Protein AF-A0A2G7LVW7-F1 (afdb_monomer_lite)

Radius of gyration: 12.94 Å; chains: 1; bounding box: 30×23×40 Å

Structure (mmCIF, N/CA/C/O backbone):
data_AF-A0A2G7LVW7-F1
#
_entry.id   AF-A0A2G7LVW7-F1
#
loop_
_atom_site.group_PDB
_atom_site.id
_atom_site.type_symbol
_atom_site.label_atom_id
_atom_site.label_alt_id
_atom_site.label_comp_id
_atom_site.label_asym_id
_atom_site.label_entity_id
_atom_site.label_seq_id
_atom_site.pdbx_PDB_ins_code
_atom_site.Cartn_x
_atom_site.Cartn_y
_atom_site.Cartn_z
_atom_site.occupancy
_atom_site.B_iso_or_equiv
_atom_site.auth_seq_id
_atom_site.auth_comp_id
_atom_site.auth_asym_id
_atom_site.auth_atom_id
_atom_site.pdbx_PDB_model_num
ATOM 1 N N . MET A 1 1 ? -13.945 -2.114 -4.830 1.00 80.00 1 MET A N 1
ATOM 2 C CA . MET A 1 1 ? -12.692 -1.388 -4.543 1.00 80.00 1 MET A CA 1
ATOM 3 C C . MET A 1 1 ? -12.065 -1.001 -5.867 1.00 80.00 1 MET A C 1
ATOM 5 O O . MET A 1 1 ? -11.869 -1.879 -6.699 1.00 80.00 1 MET A O 1
ATOM 9 N N . LYS A 1 2 ? -11.819 0.289 -6.087 1.00 88.88 2 LYS A N 1
ATOM 10 C CA . LYS A 1 2 ? -11.123 0.793 -7.274 1.00 88.88 2 LYS A CA 1
ATOM 11 C C . LYS A 1 2 ? -9.622 0.751 -7.001 1.00 88.88 2 LYS A C 1
ATOM 13 O O . LYS A 1 2 ? -9.189 1.180 -5.935 1.00 88.88 2 LYS A O 1
ATOM 18 N N . VAL A 1 3 ? -8.851 0.192 -7.929 1.00 89.06 3 VAL A N 1
ATOM 19 C CA . VAL A 1 3 ? -7.388 0.104 -7.829 1.00 89.06 3 VAL A CA 1
ATOM 20 C C . VAL A 1 3 ? -6.783 1.088 -8.816 1.00 89.06 3 VAL A C 1
ATOM 22 O O . VAL A 1 3 ? -7.240 1.175 -9.955 1.00 89.06 3 VAL A O 1
ATOM 25 N N . GLY A 1 4 ? -5.783 1.838 -8.375 1.00 88.69 4 GLY A N 1
ATOM 26 C CA . GLY A 1 4 ? -5.114 2.836 -9.190 1.00 88.69 4 GLY A CA 1
ATOM 27 C C . GLY A 1 4 ? -3.628 2.951 -8.890 1.00 88.69 4 GLY A C 1
ATOM 28 O O . GLY A 1 4 ? -3.048 2.198 -8.101 1.00 88.69 4 GLY A O 1
ATOM 29 N N . HIS A 1 5 ? -3.025 3.925 -9.557 1.00 88.06 5 HIS A N 1
ATOM 30 C CA . HIS A 1 5 ? -1.611 4.244 -9.472 1.00 88.06 5 HIS A CA 1
ATOM 31 C C . HIS A 1 5 ? -1.484 5.737 -9.181 1.00 88.06 5 HIS A C 1
ATOM 33 O O . HIS A 1 5 ? -2.213 6.548 -9.753 1.00 88.06 5 HIS A O 1
ATOM 39 N N . ALA A 1 6 ? -0.563 6.099 -8.298 1.00 88.94 6 ALA A N 1
ATOM 40 C CA . ALA A 1 6 ? -0.222 7.483 -8.010 1.00 88.94 6 ALA A CA 1
ATOM 41 C C . ALA A 1 6 ? 1.296 7.652 -7.955 1.00 88.94 6 ALA A C 1
ATOM 43 O O . ALA A 1 6 ? 2.038 6.716 -7.648 1.00 88.94 6 ALA A O 1
ATOM 44 N N . SER A 1 7 ? 1.756 8.866 -8.225 1.00 88.38 7 SER A N 1
ATOM 45 C CA . SER A 1 7 ? 3.145 9.276 -8.043 1.00 88.38 7 SER A CA 1
ATOM 46 C C . SER A 1 7 ? 3.208 10.527 -7.176 1.00 88.38 7 SER A C 1
ATOM 48 O O . SER A 1 7 ? 2.312 11.365 -7.237 1.00 88.38 7 SER A O 1
ATOM 50 N N . SER A 1 8 ? 4.264 10.657 -6.383 1.00 88.06 8 SER A N 1
ATOM 51 C CA . SER A 1 8 ? 4.533 11.832 -5.550 1.00 88.06 8 SER A CA 1
ATOM 52 C C . SER A 1 8 ? 5.939 12.358 -5.820 1.00 88.06 8 SER A C 1
ATOM 54 O O . SER A 1 8 ? 6.795 11.617 -6.290 1.00 88.06 8 SER A O 1
ATOM 56 N N . SER A 1 9 ? 6.203 13.619 -5.484 1.00 86.62 9 SER A N 1
ATOM 57 C CA . SER A 1 9 ? 7.565 14.170 -5.442 1.00 86.62 9 SER A CA 1
ATOM 58 C C . SER A 1 9 ? 8.382 13.590 -4.278 1.00 86.62 9 SER A C 1
ATOM 60 O O . SER A 1 9 ? 9.611 13.615 -4.299 1.00 86.62 9 SER A O 1
ATOM 62 N N . GLU A 1 10 ? 7.713 13.036 -3.262 1.00 87.50 10 GLU A N 1
ATOM 63 C CA . GLU A 1 10 ? 8.352 12.402 -2.111 1.00 87.50 10 GLU A CA 1
ATOM 64 C C . GLU A 1 10 ? 8.521 10.891 -2.303 1.00 87.50 10 GLU A C 1
ATOM 66 O O . GLU A 1 10 ? 7.573 10.147 -2.585 1.00 87.50 10 GLU A O 1
ATOM 71 N N . SER A 1 11 ? 9.750 10.421 -2.075 1.00 88.69 11 SER A N 1
ATOM 72 C CA . SER A 1 11 ? 10.100 9.004 -2.163 1.00 88.69 11 SER A CA 1
ATOM 73 C C . SER A 1 11 ? 9.993 8.303 -0.810 1.00 88.69 11 SER A C 1
ATOM 75 O O . SER A 1 11 ? 10.643 8.696 0.160 1.00 88.69 11 SER A O 1
ATOM 77 N N . LYS A 1 12 ? 9.252 7.194 -0.767 1.00 92.31 12 LYS A N 1
ATOM 78 C CA . LYS A 1 12 ? 9.148 6.295 0.393 1.00 92.31 12 LYS A CA 1
ATOM 79 C C . LYS A 1 12 ? 9.722 4.921 0.063 1.00 92.31 12 LYS A C 1
ATOM 81 O O . LYS A 1 12 ? 10.005 4.609 -1.090 1.00 92.31 12 LYS A O 1
ATOM 86 N N . ARG A 1 13 ? 9.950 4.085 1.077 1.00 92.56 13 ARG A N 1
ATOM 87 C CA . ARG A 1 13 ? 10.387 2.699 0.849 1.00 92.56 13 ARG A CA 1
ATOM 88 C C . ARG A 1 13 ? 9.212 1.868 0.340 1.00 92.56 13 ARG A C 1
ATOM 90 O O . ARG A 1 13 ? 8.136 1.911 0.928 1.00 92.56 13 ARG A O 1
ATOM 97 N N . CYS A 1 14 ? 9.435 1.110 -0.728 1.00 90.44 14 CYS A N 1
ATOM 98 C CA . CYS A 1 14 ? 8.473 0.160 -1.263 1.00 90.44 14 CYS A CA 1
ATOM 99 C C . CYS A 1 14 ? 8.111 -0.882 -0.201 1.00 90.44 14 CYS A C 1
ATOM 101 O O . CYS A 1 14 ? 9.000 -1.473 0.412 1.00 90.44 14 CYS A O 1
ATOM 103 N N . ALA A 1 15 ? 6.816 -1.146 -0.035 1.00 89.25 15 ALA A N 1
ATOM 104 C CA . ALA A 1 15 ? 6.309 -2.109 0.939 1.00 89.25 15 ALA A CA 1
ATOM 105 C C . ALA A 1 15 ? 6.711 -3.567 0.636 1.00 89.25 15 ALA A C 1
ATOM 107 O O . ALA A 1 15 ? 6.654 -4.408 1.527 1.00 89.25 15 ALA A O 1
ATOM 108 N N . VAL A 1 16 ? 7.125 -3.864 -0.603 1.00 90.25 16 VAL A N 1
ATOM 109 C CA . VAL A 1 16 ? 7.489 -5.218 -1.051 1.00 90.25 16 VAL A CA 1
ATOM 110 C C . VAL A 1 16 ? 9.003 -5.425 -1.053 1.00 90.25 16 VAL A C 1
ATOM 112 O O . VAL A 1 16 ? 9.495 -6.380 -0.464 1.00 90.25 16 VAL A O 1
ATOM 115 N N . CYS A 1 17 ? 9.759 -4.541 -1.712 1.00 89.50 17 CYS A N 1
ATOM 116 C CA . CYS A 1 17 ? 11.200 -4.730 -1.930 1.00 89.50 17 CYS A CA 1
ATOM 117 C C . CYS A 1 17 ? 12.095 -3.757 -1.145 1.00 89.50 17 CYS A C 1
ATOM 119 O O . CYS A 1 17 ? 13.315 -3.814 -1.269 1.00 89.50 17 CYS A O 1
ATOM 121 N N . GLY A 1 18 ? 11.519 -2.820 -0.384 1.00 88.75 18 GLY A N 1
ATOM 122 C CA . GLY A 1 18 ? 12.257 -1.860 0.446 1.00 88.75 18 GLY A CA 1
ATOM 123 C C . GLY A 1 18 ? 13.000 -0.748 -0.308 1.00 88.75 18 GLY A C 1
ATOM 124 O O . GLY A 1 18 ? 13.434 0.218 0.324 1.00 88.75 18 GLY A O 1
ATOM 125 N N . LYS A 1 19 ? 13.122 -0.830 -1.642 1.00 89.75 19 LYS A N 1
ATOM 126 C CA . LYS A 1 19 ? 13.740 0.214 -2.478 1.00 89.75 19 LYS A CA 1
ATOM 127 C C . LYS A 1 19 ? 12.971 1.531 -2.366 1.00 89.75 19 LYS A C 1
ATOM 129 O O . LYS A 1 19 ? 11.752 1.527 -2.201 1.00 89.75 19 LYS A O 1
ATOM 134 N N . LYS A 1 20 ? 13.669 2.666 -2.469 1.00 92.00 20 LYS A N 1
ATOM 135 C CA . LYS A 1 20 ? 13.003 3.973 -2.563 1.00 92.00 20 LYS A CA 1
ATOM 136 C C . LYS A 1 20 ? 12.176 4.030 -3.849 1.00 92.00 20 LYS A C 1
ATOM 138 O O . LYS A 1 20 ? 12.669 3.682 -4.916 1.00 92.00 20 LYS A O 1
ATOM 143 N N . THR A 1 21 ? 10.929 4.459 -3.725 1.00 90.81 21 THR A N 1
ATOM 144 C CA . THR A 1 21 ? 9.983 4.643 -4.821 1.00 90.81 21 THR A CA 1
ATOM 145 C C . THR A 1 21 ? 9.167 5.898 -4.572 1.00 90.81 21 THR A C 1
ATOM 147 O O . THR A 1 21 ? 8.809 6.207 -3.434 1.00 90.81 21 THR A O 1
ATOM 150 N N . ALA A 1 22 ? 8.868 6.608 -5.649 1.00 92.44 22 ALA A N 1
ATOM 151 C CA . ALA A 1 22 ? 7.934 7.722 -5.653 1.00 92.44 22 ALA A CA 1
ATOM 152 C C . ALA A 1 22 ? 6.557 7.297 -6.203 1.00 92.44 22 ALA A C 1
ATOM 154 O O . ALA A 1 22 ? 5.677 8.132 -6.388 1.00 92.44 22 ALA A O 1
ATOM 155 N N . HIS A 1 23 ? 6.377 5.997 -6.462 1.00 91.44 23 HIS A N 1
ATOM 156 C CA . HIS A 1 23 ? 5.159 5.394 -6.992 1.00 91.44 23 HIS A CA 1
ATOM 157 C C . HIS A 1 23 ? 4.383 4.642 -5.910 1.00 91.44 23 HIS A C 1
ATOM 159 O O . HIS A 1 23 ? 4.958 4.056 -4.986 1.00 91.44 23 HIS A O 1
ATOM 165 N N . TYR A 1 24 ? 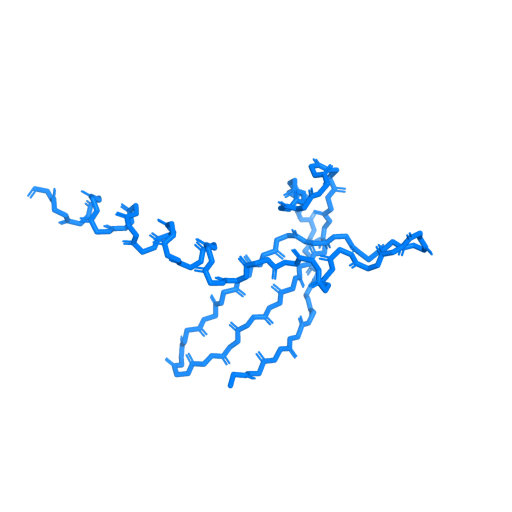3.062 4.644 -6.059 1.00 91.75 24 TYR A N 1
ATOM 166 C CA . TYR A 1 24 ? 2.118 4.136 -5.078 1.00 91.75 24 TYR A CA 1
ATOM 167 C C . TYR A 1 24 ? 0.982 3.387 -5.769 1.00 91.75 24 TYR A C 1
ATOM 169 O O . TYR A 1 24 ? 0.387 3.889 -6.722 1.00 91.75 24 TYR A O 1
ATOM 177 N N . LYS A 1 25 ? 0.626 2.223 -5.222 1.00 91.25 25 LYS A N 1
ATOM 178 C CA . LYS A 1 25 ? -0.632 1.544 -5.527 1.00 91.25 25 LYS A CA 1
ATOM 179 C C . LYS A 1 25 ? -1.723 2.119 -4.640 1.00 91.25 25 LYS A C 1
ATOM 181 O O . LYS A 1 25 ? -1.543 2.211 -3.422 1.00 91.25 25 LYS A O 1
ATOM 186 N N . THR A 1 26 ? -2.829 2.528 -5.244 1.00 91.50 26 THR A N 1
ATOM 187 C CA . THR A 1 26 ? -3.955 3.134 -4.534 1.00 91.50 26 THR A CA 1
ATOM 188 C C . THR A 1 26 ? -5.155 2.204 -4.542 1.00 91.50 26 THR A C 1
ATOM 190 O O . THR A 1 26 ? -5.429 1.523 -5.529 1.00 91.50 26 THR A O 1
ATOM 1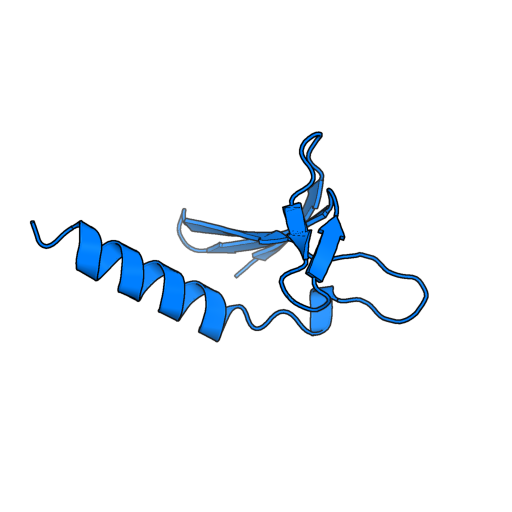93 N N . TYR A 1 27 ? -5.858 2.162 -3.417 1.00 91.00 27 TYR A N 1
ATOM 194 C CA . TYR A 1 27 ? -7.079 1.394 -3.232 1.00 91.00 27 TYR A CA 1
ATOM 195 C C . TYR A 1 27 ? -8.145 2.315 -2.665 1.00 91.00 27 TYR A C 1
ATOM 197 O O . TYR A 1 27 ? -7.953 2.885 -1.596 1.00 91.00 27 TYR A O 1
ATOM 205 N N . GLU A 1 28 ? -9.254 2.454 -3.376 1.00 91.75 28 GLU A N 1
ATOM 206 C CA . GLU A 1 28 ? -10.337 3.362 -3.015 1.00 91.75 28 GLU A CA 1
ATOM 207 C C . GLU A 1 28 ? -11.646 2.587 -2.827 1.00 91.75 28 GLU A C 1
ATOM 209 O O . GLU A 1 28 ? -12.065 1.792 -3.685 1.00 91.75 28 GLU A O 1
ATOM 214 N N . GLN A 1 29 ? -12.284 2.786 -1.674 1.00 89.69 29 GLN A N 1
ATOM 215 C CA . GLN A 1 29 ? -13.598 2.237 -1.351 1.00 89.69 29 GLN A CA 1
ATOM 216 C C . GLN A 1 29 ? -14.268 3.070 -0.255 1.00 89.69 29 GLN A C 1
ATOM 218 O O . GLN A 1 29 ? -13.652 3.307 0.778 1.00 89.69 29 GLN A O 1
ATOM 223 N N . SER A 1 30 ? -15.537 3.442 -0.456 1.00 85.81 30 SER A N 1
ATOM 224 C CA . SER A 1 30 ? -16.384 4.084 0.566 1.00 85.81 30 SER A CA 1
ATOM 225 C C . SER A 1 30 ? -15.686 5.254 1.280 1.00 85.81 30 SER A C 1
ATOM 227 O O . SER A 1 30 ? -15.520 5.225 2.496 1.00 85.81 30 SER A O 1
ATOM 229 N N . ASP A 1 31 ? -15.204 6.224 0.495 1.00 86.75 31 ASP A N 1
ATOM 230 C CA . ASP A 1 31 ? -14.474 7.430 0.934 1.00 86.75 31 ASP A CA 1
ATOM 231 C C . ASP A 1 31 ? -13.134 7.187 1.651 1.00 86.75 31 ASP A C 1
ATOM 233 O O . ASP A 1 31 ? -12.491 8.120 2.133 1.00 86.75 31 ASP A O 1
ATOM 237 N N . MET A 1 32 ? -12.656 5.942 1.682 1.00 85.50 32 MET A N 1
ATOM 238 C CA . MET A 1 32 ? -11.330 5.597 2.184 1.00 85.50 32 MET A CA 1
ATOM 239 C C . MET A 1 32 ? -10.372 5.349 1.027 1.00 85.50 32 MET A C 1
ATOM 241 O O . MET A 1 32 ? -10.659 4.569 0.115 1.00 85.50 32 MET A O 1
ATOM 245 N N . VAL A 1 33 ? -9.196 5.972 1.107 1.00 90.4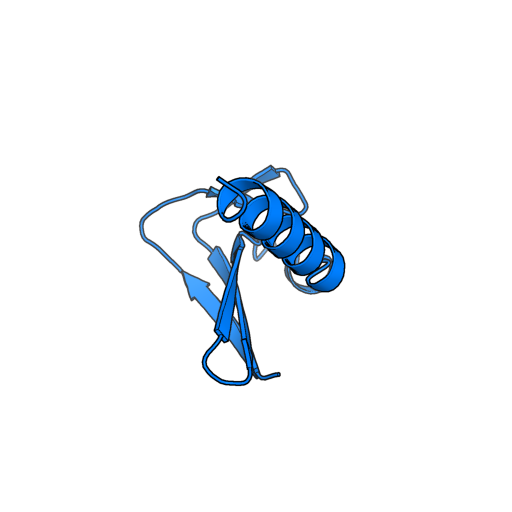4 33 VAL A N 1
ATOM 246 C CA . VAL A 1 33 ? -8.091 5.755 0.172 1.00 90.44 33 VAL A CA 1
ATOM 247 C C . VAL A 1 33 ? -6.899 5.183 0.929 1.00 90.44 33 VAL A C 1
ATOM 249 O O . VAL A 1 33 ? -6.364 5.812 1.840 1.00 90.44 33 VAL A O 1
ATOM 252 N N . ILE A 1 34 ? -6.451 3.997 0.524 1.00 90.06 34 ILE A N 1
ATOM 253 C CA . ILE A 1 34 ? -5.218 3.377 1.010 1.00 90.06 34 ILE A CA 1
ATOM 254 C C . ILE A 1 34 ? -4.149 3.546 -0.067 1.00 90.06 34 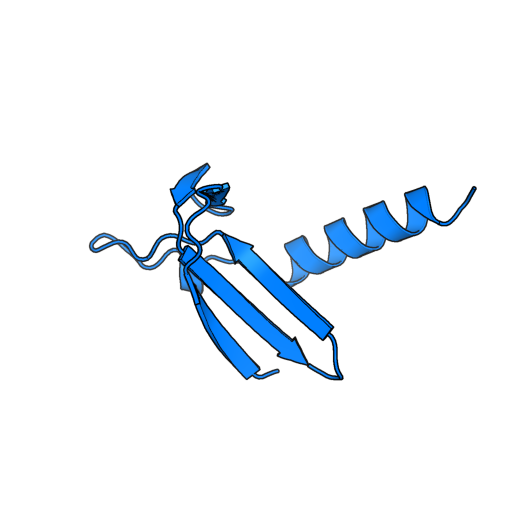ILE A C 1
ATOM 256 O O . ILE A 1 34 ? -4.290 3.046 -1.182 1.00 90.06 34 ILE A O 1
ATOM 260 N N . THR A 1 35 ? -3.064 4.237 0.271 1.00 91.69 35 THR A N 1
ATOM 261 C CA . THR A 1 35 ? -1.898 4.453 -0.595 1.00 91.69 35 THR A CA 1
ATOM 262 C C . THR A 1 35 ? -0.713 3.640 -0.085 1.00 91.69 35 THR A C 1
ATOM 264 O O . THR A 1 35 ? -0.240 3.833 1.033 1.00 91.69 35 THR A O 1
ATOM 267 N N . ILE A 1 36 ? -0.212 2.716 -0.908 1.00 91.88 36 ILE A N 1
ATOM 268 C CA . ILE A 1 36 ? 0.897 1.826 -0.542 1.00 91.88 36 ILE A CA 1
ATOM 269 C C . ILE A 1 36 ? 2.068 2.063 -1.500 1.00 91.88 36 ILE A C 1
ATOM 271 O O . ILE A 1 36 ? 1.893 1.882 -2.706 1.00 91.88 36 ILE A O 1
ATOM 275 N N . PRO A 1 37 ? 3.268 2.440 -1.013 1.00 92.44 37 PRO A N 1
ATOM 276 C CA . PRO A 1 37 ? 4.433 2.614 -1.874 1.00 92.44 37 PRO A CA 1
ATOM 277 C C . PRO A 1 37 ? 4.803 1.296 -2.569 1.00 92.44 37 PRO A C 1
ATOM 279 O O . PRO A 1 37 ? 5.122 0.298 -1.913 1.00 92.44 37 PRO A O 1
ATOM 282 N N . ALA A 1 38 ? 4.803 1.294 -3.899 1.00 91.81 38 ALA A N 1
ATOM 283 C CA . ALA A 1 38 ? 5.080 0.122 -4.722 1.00 91.81 38 ALA A CA 1
ATOM 284 C C . ALA A 1 38 ? 5.910 0.524 -5.945 1.00 91.81 38 ALA A C 1
ATOM 286 O O . ALA A 1 38 ? 5.646 1.543 -6.578 1.00 91.81 38 ALA A O 1
ATOM 287 N N . CYS A 1 39 ? 6.953 -0.244 -6.258 1.00 87.50 39 CYS A N 1
ATOM 288 C CA . CYS A 1 39 ? 7.760 -0.015 -7.454 1.00 87.50 39 CYS A CA 1
ATOM 289 C C . CYS A 1 39 ? 7.044 -0.560 -8.690 1.00 87.50 39 CYS A C 1
ATOM 291 O O . CYS A 1 39 ? 6.641 -1.722 -8.688 1.00 87.50 39 CYS A O 1
ATOM 293 N N . VAL A 1 40 ? 6.991 0.238 -9.755 1.00 72.50 40 VAL A N 1
ATOM 294 C CA . VAL A 1 40 ? 6.824 -0.291 -11.112 1.00 72.50 40 VAL A CA 1
ATOM 295 C C . VAL A 1 40 ? 8.234 -0.662 -11.570 1.00 72.50 40 VAL A C 1
ATOM 297 O O . VAL A 1 40 ? 9.097 0.207 -11.659 1.00 72.50 40 VAL A O 1
ATOM 300 N N . SER A 1 41 ? 8.525 -1.949 -11.716 1.00 62.50 41 SER A N 1
ATOM 301 C CA . SER A 1 41 ? 9.861 -2.445 -12.062 1.00 62.50 41 SER A CA 1
ATOM 302 C C . SER A 1 41 ? 9.762 -3.344 -13.282 1.00 62.50 41 SER A C 1
ATOM 304 O O . SER A 1 41 ? 8.885 -4.202 -13.335 1.00 62.50 41 SER A O 1
ATOM 306 N N . GLU A 1 42 ? 10.705 -3.205 -14.213 1.00 50.81 42 GLU A N 1
ATOM 307 C CA . GLU A 1 42 ? 10.807 -4.047 -15.415 1.00 50.81 42 GLU A CA 1
ATOM 308 C C . GLU A 1 42 ? 11.004 -5.539 -15.086 1.00 50.81 42 GLU A C 1
ATOM 310 O O . GLU A 1 42 ? 10.661 -6.408 -15.878 1.00 50.81 42 GLU A O 1
ATOM 315 N N . THR A 1 43 ? 11.517 -5.858 -13.892 1.00 51.97 43 THR A N 1
ATOM 316 C CA . THR A 1 43 ? 11.789 -7.237 -13.434 1.00 51.97 43 THR A CA 1
ATOM 317 C C . THR A 1 43 ? 10.648 -7.885 -12.642 1.00 51.97 43 THR A C 1
ATOM 319 O O . THR A 1 43 ? 10.809 -8.979 -12.101 1.00 51.97 43 THR A O 1
A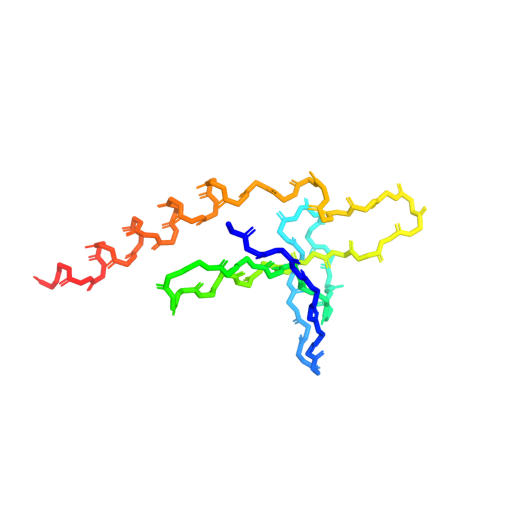TOM 322 N N . GLY A 1 44 ? 9.493 -7.225 -12.554 1.00 59.38 44 GLY A N 1
ATOM 323 C CA . GLY A 1 44 ? 8.312 -7.744 -11.872 1.00 59.38 44 GLY A CA 1
ATOM 324 C C . GLY A 1 44 ? 7.587 -6.647 -11.112 1.00 59.38 44 GLY A C 1
ATOM 325 O O . GLY A 1 44 ? 8.187 -5.923 -10.311 1.00 59.38 44 GLY A O 1
ATOM 326 N N . ASP A 1 45 ? 6.286 -6.538 -11.360 1.00 77.56 45 ASP A N 1
ATOM 327 C CA . ASP A 1 45 ? 5.477 -5.475 -10.796 1.00 77.56 45 ASP A CA 1
ATOM 328 C C . ASP A 1 45 ? 5.264 -5.707 -9.291 1.00 77.56 45 ASP A C 1
ATOM 330 O O . ASP A 1 45 ? 4.589 -6.649 -8.861 1.00 77.56 45 ASP A O 1
ATOM 334 N N . CYS A 1 46 ? 5.868 -4.857 -8.448 1.00 87.25 46 CYS A N 1
ATOM 335 C CA . CYS A 1 46 ? 5.644 -4.943 -7.004 1.00 87.25 46 CYS A CA 1
ATOM 336 C C . CYS A 1 46 ? 4.182 -4.651 -6.661 1.00 87.25 46 CYS A C 1
ATOM 338 O O . CYS A 1 46 ? 3.757 -5.007 -5.566 1.00 87.25 46 CYS A O 1
ATOM 340 N N . TYR A 1 47 ? 3.411 -4.050 -7.574 1.00 85.81 47 TYR A N 1
ATOM 341 C CA . TYR A 1 47 ? 1.992 -3.790 -7.385 1.00 85.81 47 TYR A CA 1
ATOM 342 C C . TYR A 1 47 ? 1.211 -5.073 -7.116 1.00 85.81 47 TYR A C 1
ATOM 344 O O . TYR A 1 47 ? 0.370 -5.086 -6.215 1.00 85.81 47 TYR A O 1
ATOM 352 N N . ASP A 1 48 ? 1.482 -6.157 -7.837 1.00 83.81 48 ASP A N 1
ATOM 353 C CA . ASP A 1 48 ? 0.734 -7.416 -7.688 1.00 83.81 48 ASP A CA 1
ATOM 354 C C . ASP A 1 48 ? 1.117 -8.197 -6.434 1.00 83.81 48 ASP A C 1
ATOM 356 O O . ASP A 1 48 ? 0.383 -9.071 -5.979 1.00 83.81 48 ASP A O 1
ATOM 360 N N . ARG A 1 49 ? 2.245 -7.833 -5.824 1.00 87.69 49 ARG A N 1
ATOM 361 C CA . ARG A 1 49 ? 2.731 -8.414 -4.570 1.00 87.69 49 ARG A CA 1
ATOM 362 C C . ARG A 1 49 ? 2.308 -7.623 -3.336 1.00 87.69 49 ARG A C 1
ATOM 364 O O . ARG A 1 49 ? 2.647 -8.017 -2.222 1.00 87.69 49 ARG A O 1
ATOM 371 N N . VAL A 1 50 ? 1.602 -6.504 -3.505 1.00 87.19 50 VAL A N 1
ATOM 372 C CA . VAL A 1 50 ? 1.095 -5.724 -2.374 1.00 87.19 50 VAL A CA 1
ATOM 373 C C . VAL A 1 50 ? -0.007 -6.506 -1.661 1.00 87.19 50 VAL A C 1
ATOM 375 O O . VAL A 1 50 ? -1.115 -6.655 -2.176 1.00 87.19 50 VAL A O 1
ATOM 378 N N . ASP A 1 51 ? 0.268 -6.928 -0.427 1.00 87.12 51 ASP A N 1
ATOM 379 C CA . ASP A 1 51 ? -0.762 -7.432 0.480 1.00 87.12 51 ASP A CA 1
ATOM 380 C C . ASP A 1 51 ? -1.495 -6.257 1.149 1.00 87.12 51 ASP A C 1
ATOM 382 O O . ASP A 1 51 ? -1.130 -5.754 2.222 1.00 87.12 51 ASP A O 1
ATOM 386 N N . VAL A 1 52 ? -2.545 -5.786 0.472 1.00 86.81 52 VAL A N 1
ATOM 387 C CA . VAL A 1 52 ? -3.399 -4.695 0.960 1.00 86.81 52 VAL A CA 1
ATOM 388 C C . VAL A 1 52 ? -4.143 -5.085 2.237 1.00 86.81 52 VAL A C 1
ATOM 390 O O . VAL A 1 52 ? -4.319 -4.241 3.113 1.00 86.81 52 VAL A O 1
ATOM 393 N N . LYS A 1 53 ? -4.526 -6.360 2.392 1.00 88.62 53 LYS A N 1
ATOM 394 C CA . LYS A 1 53 ? -5.255 -6.842 3.572 1.00 88.62 53 LYS A CA 1
ATOM 395 C C . LYS A 1 53 ? -4.372 -6.743 4.808 1.00 88.62 53 LYS A C 1
ATOM 397 O O . LYS A 1 53 ? -4.801 -6.187 5.821 1.00 88.62 53 LYS A O 1
ATOM 402 N N . LEU A 1 54 ? -3.140 -7.242 4.724 1.00 88.62 54 LEU A N 1
ATOM 403 C CA . LEU A 1 54 ? -2.168 -7.146 5.809 1.00 88.62 54 LEU A CA 1
ATOM 404 C C . LEU A 1 54 ? -1.868 -5.685 6.153 1.00 88.62 54 LEU A C 1
ATOM 406 O O . LEU A 1 54 ? -1.877 -5.315 7.327 1.00 88.62 54 LEU A O 1
ATOM 410 N N . THR A 1 55 ? -1.642 -4.853 5.133 1.00 87.12 55 THR A N 1
ATOM 411 C CA . THR A 1 55 ? -1.324 -3.429 5.311 1.00 87.12 55 THR A CA 1
ATOM 412 C C . THR A 1 55 ? -2.462 -2.679 6.003 1.00 87.12 55 THR A C 1
ATOM 414 O O . THR A 1 55 ? -2.233 -2.012 7.011 1.00 87.12 55 THR A O 1
ATOM 417 N N . ALA A 1 56 ? -3.698 -2.849 5.526 1.00 87.88 56 ALA A N 1
ATOM 418 C CA . ALA A 1 56 ? -4.885 -2.242 6.120 1.00 87.88 56 ALA A CA 1
ATOM 419 C C . ALA A 1 56 ? -5.111 -2.726 7.560 1.00 87.88 56 ALA A C 1
ATOM 421 O O . ALA A 1 56 ? -5.373 -1.924 8.452 1.00 87.88 56 ALA A O 1
ATOM 422 N N . THR A 1 57 ? -4.945 -4.029 7.814 1.00 90.56 57 THR A N 1
ATOM 423 C CA . THR A 1 57 ? -5.123 -4.613 9.154 1.00 90.56 57 THR A CA 1
ATOM 424 C C . THR A 1 57 ? -4.126 -4.038 10.158 1.00 90.56 57 THR A C 1
ATOM 426 O O . THR A 1 57 ? -4.507 -3.700 11.280 1.00 90.56 57 THR A O 1
ATOM 429 N N . ARG A 1 58 ? -2.854 -3.892 9.763 1.00 87.94 58 ARG A N 1
ATOM 430 C CA . ARG A 1 58 ? -1.822 -3.267 10.604 1.00 87.94 58 ARG A CA 1
ATOM 431 C C . ARG A 1 58 ? -2.144 -1.802 10.876 1.00 87.94 58 ARG A C 1
ATOM 433 O O . ARG A 1 58 ? -2.202 -1.421 12.038 1.00 87.94 58 ARG A O 1
ATOM 440 N N . ALA A 1 59 ? -2.463 -1.031 9.836 1.00 87.06 59 ALA A N 1
ATOM 441 C CA . ALA A 1 59 ? -2.825 0.376 9.984 1.00 87.06 59 ALA A CA 1
ATOM 442 C C . ALA A 1 59 ? -4.021 0.566 10.932 1.00 87.06 59 ALA A C 1
ATOM 444 O O . ALA A 1 59 ? -3.951 1.368 11.857 1.00 87.06 59 ALA A O 1
ATOM 445 N N . LEU A 1 60 ? -5.089 -0.222 10.773 1.00 89.38 60 LEU A N 1
ATOM 446 C CA . LEU A 1 60 ? -6.250 -0.185 11.666 1.00 89.38 60 LEU A CA 1
ATOM 447 C C . LEU A 1 60 ? -5.900 -0.597 13.101 1.00 89.38 60 LEU A C 1
ATOM 449 O O . LEU A 1 60 ? -6.433 -0.026 14.049 1.00 89.38 60 LEU A O 1
ATOM 453 N N . THR A 1 61 ? -5.005 -1.573 13.273 1.00 91.75 61 THR A N 1
ATOM 454 C CA . THR A 1 61 ? -4.531 -2.000 14.599 1.00 91.75 61 THR A CA 1
ATOM 455 C C . THR A 1 61 ? -3.769 -0.877 15.295 1.00 91.75 61 THR A C 1
ATOM 457 O O . THR A 1 61 ? -4.039 -0.595 16.463 1.00 91.75 61 THR A O 1
ATOM 460 N N . ASP A 1 62 ? -2.864 -0.210 14.583 1.00 89.31 62 ASP A N 1
ATOM 461 C CA . ASP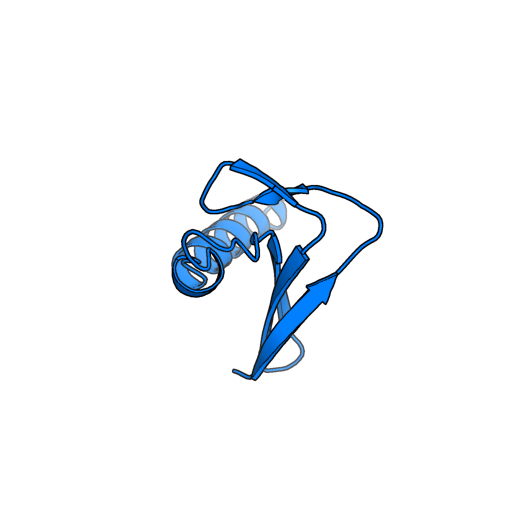 A 1 62 ? -2.075 0.900 15.115 1.00 89.31 62 ASP A CA 1
ATOM 462 C C . ASP A 1 62 ? -2.962 2.109 15.425 1.00 89.31 62 ASP A C 1
ATOM 464 O O . ASP A 1 62 ? -2.885 2.672 16.514 1.00 89.31 62 ASP A O 1
ATOM 468 N N . ILE A 1 63 ? -3.890 2.452 14.527 1.00 88.50 63 ILE A N 1
ATOM 469 C CA . ILE A 1 63 ? -4.896 3.494 14.764 1.00 88.50 63 ILE A CA 1
ATOM 470 C C . ILE A 1 63 ? -5.721 3.164 16.014 1.00 88.50 63 ILE A C 1
ATOM 472 O O . ILE A 1 63 ? -5.860 4.005 16.895 1.00 88.50 63 ILE A O 1
ATOM 476 N N . LYS A 1 64 ? -6.226 1.931 16.147 1.00 91.12 64 LYS A N 1
ATOM 477 C CA . LYS A 1 64 ? -7.013 1.506 17.316 1.00 91.12 64 LYS A CA 1
ATOM 478 C C . LYS A 1 64 ? -6.220 1.602 18.620 1.00 91.12 64 LYS A C 1
ATOM 480 O O . LYS A 1 64 ? -6.806 1.923 19.652 1.00 91.12 64 LYS A O 1
ATOM 485 N N . ARG A 1 65 ? -4.914 1.314 18.588 1.00 91.62 65 ARG A N 1
ATOM 486 C CA . ARG A 1 65 ? -4.018 1.492 19.741 1.00 91.62 65 ARG A CA 1
ATOM 487 C C . ARG A 1 65 ? -3.841 2.965 20.096 1.00 91.62 65 ARG A C 1
ATOM 489 O O . ARG A 1 65 ? -3.879 3.285 21.270 1.00 91.62 65 ARG A O 1
ATOM 496 N N . ASN A 1 66 ? -3.702 3.836 19.099 1.00 86.44 66 ASN A N 1
ATOM 497 C CA . ASN A 1 66 ? -3.475 5.267 19.309 1.00 86.44 66 ASN A CA 1
ATOM 498 C C . ASN A 1 66 ? -4.749 6.054 19.670 1.00 86.44 66 ASN A C 1
ATOM 500 O O . ASN A 1 66 ? -4.657 7.072 20.342 1.00 86.44 66 ASN A O 1
ATOM 504 N N . ILE A 1 67 ? -5.933 5.607 19.233 1.00 86.94 67 ILE A N 1
ATOM 505 C CA . ILE A 1 67 ? -7.223 6.241 19.574 1.00 86.94 67 ILE A CA 1
ATOM 506 C C . ILE A 1 67 ? -7.684 5.862 20.987 1.00 86.94 67 ILE A C 1
ATOM 508 O O . ILE A 1 67 ? -8.401 6.629 21.626 1.00 86.94 67 ILE A O 1
ATOM 512 N N . ARG A 1 68 ? -7.274 4.695 21.497 1.00 61.09 68 ARG A N 1
ATOM 513 C CA . ARG A 1 68 ? -7.429 4.352 22.915 1.00 61.09 68 ARG A CA 1
ATOM 514 C C . ARG A 1 68 ? -6.364 5.094 23.731 1.00 61.09 68 ARG A C 1
ATOM 516 O O . ARG A 1 68 ? -5.390 4.482 24.159 1.00 61.09 68 ARG A O 1
ATOM 523 N N . GLY A 1 69 ? -6.548 6.409 23.860 1.00 53.44 69 GLY A N 1
ATOM 524 C CA . GLY A 1 69 ? -5.975 7.186 24.961 1.00 53.44 69 GLY A CA 1
ATOM 525 C C . GLY A 1 69 ? -6.494 6.694 26.304 1.00 53.44 69 GLY A C 1
ATOM 526 O O . GLY A 1 69 ? -7.632 6.164 26.336 1.00 53.44 69 GLY A O 1
#

Secondary structure (DSSP, 8-state):
-EEEEEEEEEEEE-TTT--EEEEEEEEEETTEEEEEE----TT--GGGG--HHHHHHHHHHHHHHHH--

pLDDT: mean 85.81, std 9.71, range [50.81, 92.56]

Foldseek 3Di:
DDKDKDFDPDWDQAPQPRDTARMWIWDDDDNDIDTGGWDPDPVDGSNVVDPPVVVVVVVVVVVVVVVPD

Sequence (69 aa):
MKVGHASSSESKRCAVCGKKTAHYKTYEQSDMVITIPACVSETGDCYDRVDVKLTATRALTDIKRNIRG